Protein AF-A0A6N3D339-F1 (afdb_monomer_lite)

Secondary structure (DSSP, 8-state):
-HHHHHHHHHTT--HHHHHHHHHHHHHHHHHHHHHHHHHHHHHHHTTT----HHHHHHHHT-

Structure (mmCIF, N/CA/C/O backbone):
data_AF-A0A6N3D339-F1
#
_entry.id   AF-A0A6N3D339-F1
#
loop_
_atom_site.group_PDB
_atom_site.id
_atom_site.type_symbol
_atom_site.label_atom_id
_atom_site.label_alt_id
_atom_site.label_comp_id
_atom_site.label_asym_id
_atom_site.label_entity_id
_atom_site.label_seq_id
_atom_site.pdbx_PDB_ins_code
_atom_site.Cartn_x
_atom_site.Cartn_y
_atom_site.Cartn_z
_atom_site.occupancy
_atom_site.B_iso_or_equiv
_atom_site.auth_seq_id
_atom_site.auth_comp_id
_atom_site.auth_asym_id
_atom_site.auth_atom_id
_atom_site.pdbx_PDB_model_num
ATOM 1 N N . MET A 1 1 ? -4.397 0.175 25.094 1.00 71.62 1 MET A N 1
ATOM 2 C CA . MET A 1 1 ? -5.788 0.208 24.569 1.00 71.62 1 MET A CA 1
ATOM 3 C C . MET A 1 1 ? -6.414 1.601 24.476 1.00 71.62 1 MET A C 1
ATOM 5 O O . MET A 1 1 ? -7.251 1.775 23.603 1.00 71.62 1 MET A O 1
ATOM 9 N N . ILE A 1 2 ? -6.062 2.579 25.327 1.00 90.31 2 ILE A N 1
ATOM 10 C CA . ILE A 1 2 ? -6.667 3.932 25.289 1.00 90.31 2 ILE A CA 1
ATOM 11 C C . ILE A 1 2 ? -6.467 4.610 23.922 1.00 90.31 2 ILE A C 1
ATOM 13 O O . ILE A 1 2 ? -7.425 5.130 23.364 1.00 90.31 2 ILE A O 1
ATOM 17 N N . LEU A 1 3 ? -5.265 4.508 23.342 1.00 93.88 3 LEU A N 1
ATOM 18 C CA . LEU A 1 3 ? -4.955 5.045 22.009 1.00 93.88 3 LEU A CA 1
ATOM 19 C C . LEU A 1 3 ? -5.861 4.464 20.915 1.00 93.88 3 LEU A C 1
ATOM 21 O O . LEU A 1 3 ? -6.558 5.216 20.247 1.00 93.88 3 LEU A O 1
ATOM 25 N N . ALA A 1 4 ? -5.928 3.135 20.793 1.00 92.94 4 ALA A N 1
ATOM 26 C CA . ALA A 1 4 ? -6.765 2.472 19.790 1.00 92.94 4 ALA A CA 1
ATOM 27 C C . ALA A 1 4 ? -8.269 2.759 19.980 1.00 92.94 4 ALA A C 1
ATOM 29 O O . ALA A 1 4 ? -8.997 2.923 19.007 1.00 92.94 4 ALA A O 1
ATOM 30 N N . LYS A 1 5 ? -8.741 2.887 21.230 1.00 94.94 5 LYS A N 1
ATOM 31 C CA . LYS A 1 5 ? -10.129 3.282 21.529 1.00 94.94 5 LYS A CA 1
ATOM 32 C C . LYS A 1 5 ? -10.428 4.723 21.112 1.00 94.94 5 LYS A C 1
ATOM 34 O O . LYS A 1 5 ? -11.477 4.969 20.527 1.00 94.94 5 LYS A O 1
ATOM 39 N N . ASN A 1 6 ? -9.524 5.658 21.401 1.00 97.06 6 ASN A N 1
ATOM 40 C CA . ASN A 1 6 ? -9.672 7.056 20.997 1.00 97.06 6 ASN A CA 1
ATOM 41 C C . ASN A 1 6 ? -9.580 7.209 19.478 1.00 97.06 6 ASN A C 1
ATOM 43 O O . ASN A 1 6 ? -10.374 7.941 18.903 1.00 97.06 6 ASN A O 1
ATOM 47 N N . TYR A 1 7 ? -8.672 6.475 18.830 1.00 95.31 7 TYR A N 1
ATOM 48 C CA . TYR A 1 7 ? -8.584 6.404 17.375 1.00 95.31 7 TYR A CA 1
ATOM 49 C C . TYR A 1 7 ? -9.908 5.923 16.775 1.00 95.31 7 TYR A C 1
ATOM 51 O O . TYR A 1 7 ? -10.497 6.636 15.969 1.00 95.31 7 TYR A O 1
ATOM 59 N N . ALA A 1 8 ? -10.421 4.778 17.235 1.00 96.94 8 ALA A N 1
ATOM 60 C CA . ALA A 1 8 ? -11.681 4.224 16.752 1.00 96.94 8 ALA A CA 1
ATOM 61 C C . ALA A 1 8 ? -12.849 5.208 16.945 1.00 96.94 8 ALA A C 1
ATOM 63 O O . ALA A 1 8 ? -13.603 5.468 16.012 1.00 96.94 8 ALA A O 1
ATOM 64 N N . LYS A 1 9 ? -12.934 5.843 18.125 1.00 96.56 9 LYS A N 1
ATOM 65 C CA . LYS A 1 9 ? -13.934 6.878 18.420 1.00 96.56 9 LYS A CA 1
ATOM 66 C C . LYS A 1 9 ? -13.821 8.087 17.483 1.00 96.56 9 LYS A C 1
ATOM 68 O O . LYS A 1 9 ? -14.834 8.512 16.942 1.00 96.56 9 LYS A O 1
ATOM 73 N N . ASN A 1 10 ? -12.621 8.63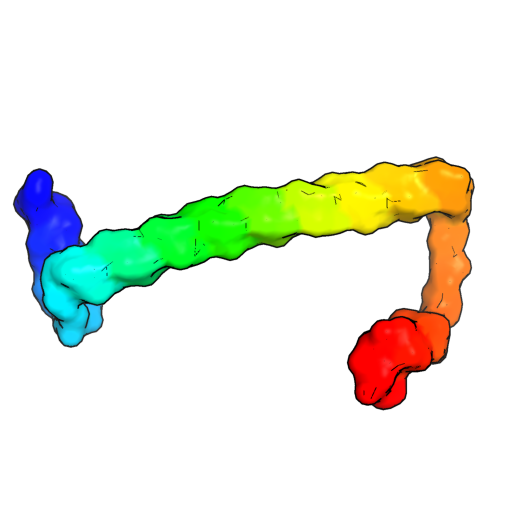4 17.291 1.00 97.44 10 ASN A N 1
ATOM 74 C CA . ASN A 1 10 ? -12.395 9.809 16.442 1.00 97.44 10 ASN A CA 1
ATOM 75 C C . ASN A 1 10 ? -12.700 9.531 14.963 1.00 97.44 10 ASN A C 1
ATOM 77 O O . ASN A 1 10 ? -13.095 10.443 14.246 1.00 97.44 10 ASN A O 1
ATOM 81 N N . HIS A 1 11 ? -12.557 8.277 14.528 1.00 95.62 11 HIS A N 1
ATOM 82 C CA . HIS A 1 11 ? -12.840 7.840 13.160 1.00 95.62 11 HIS A CA 1
ATOM 83 C C . HIS A 1 11 ? -14.233 7.212 13.005 1.00 95.62 11 HIS A C 1
ATOM 85 O O . HIS A 1 11 ? -14.556 6.712 11.936 1.00 95.62 11 HIS A O 1
ATOM 91 N N . SER A 1 12 ? -15.077 7.245 14.045 1.00 97.69 12 SER A N 1
ATOM 92 C CA . SER A 1 12 ? -16.431 6.664 14.033 1.00 97.69 12 SER A CA 1
ATOM 93 C C . SER A 1 12 ? -16.483 5.182 13.619 1.00 97.69 12 SER A C 1
ATOM 95 O O . SER A 1 12 ? -17.447 4.739 13.000 1.00 97.69 12 SER A O 1
ATOM 97 N N . ILE A 1 13 ? -15.463 4.403 13.988 1.00 97.25 13 ILE A N 1
ATOM 98 C CA . ILE A 1 13 ? -15.371 2.957 13.732 1.00 97.25 13 ILE A CA 1
ATOM 99 C C . ILE A 1 13 ? -15.306 2.170 15.044 1.00 97.25 13 ILE A C 1
ATOM 101 O O . ILE A 1 13 ? -15.055 2.726 16.117 1.00 97.25 13 ILE A O 1
ATOM 105 N N . THR A 1 14 ? -15.518 0.853 14.990 1.00 97.88 14 THR A N 1
ATOM 106 C CA . THR A 1 14 ? -15.344 0.021 16.186 1.00 97.88 14 THR A CA 1
ATOM 107 C C . THR A 1 14 ? -13.862 -0.228 16.472 1.00 97.88 14 THR A C 1
ATOM 109 O O . THR A 1 14 ? -13.005 -0.139 15.594 1.00 97.88 14 THR A O 1
ATOM 112 N N . LEU A 1 15 ? -13.537 -0.604 17.714 1.00 96.31 15 LEU A N 1
ATOM 113 C CA . LEU A 1 15 ? -12.172 -1.013 18.058 1.00 96.31 15 LEU A CA 1
ATOM 114 C C . LEU A 1 15 ? -11.713 -2.219 17.217 1.00 96.31 15 LEU A C 1
ATOM 116 O O . LEU A 1 15 ? -10.542 -2.304 16.862 1.00 96.31 15 LEU A O 1
ATOM 120 N N . LYS A 1 16 ? -12.636 -3.132 16.883 1.00 97.06 16 LYS A N 1
ATOM 121 C CA . LYS A 1 16 ? -12.371 -4.279 16.007 1.00 97.06 16 LYS A CA 1
ATOM 122 C C . LYS A 1 16 ? -11.992 -3.817 14.601 1.00 97.06 16 LYS A C 1
ATOM 124 O O . LYS A 1 16 ? -11.021 -4.331 14.058 1.00 97.06 16 LYS A O 1
ATOM 129 N N . ASP A 1 17 ? -12.721 -2.853 14.046 1.00 96.94 17 ASP A N 1
ATOM 130 C CA . ASP A 1 17 ? -12.438 -2.319 12.711 1.00 96.94 17 ASP A CA 1
ATOM 131 C C . ASP A 1 17 ? -11.093 -1.594 12.684 1.00 96.94 17 ASP A C 1
ATOM 133 O O . ASP A 1 17 ? -10.309 -1.813 11.771 1.00 96.94 17 ASP A O 1
ATOM 137 N N . ALA A 1 18 ? -10.770 -0.825 13.729 1.00 96.12 18 ALA A N 1
ATOM 138 C CA . ALA A 1 18 ? -9.468 -0.170 13.844 1.00 96.12 18 ALA A CA 1
ATOM 139 C C . ALA A 1 18 ? -8.307 -1.180 13.812 1.00 96.12 18 ALA A C 1
ATOM 141 O O . ALA A 1 18 ? -7.332 -0.975 13.096 1.00 96.12 18 ALA A O 1
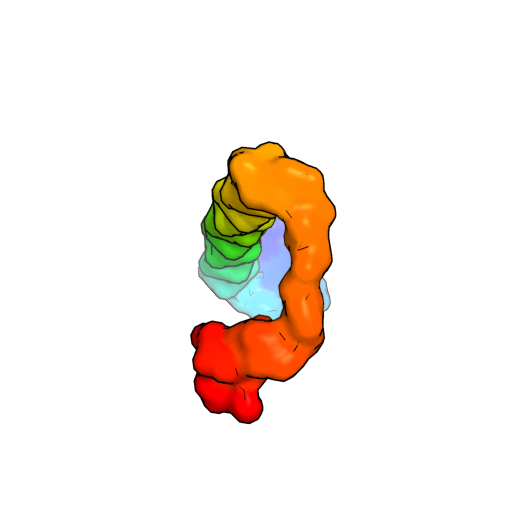ATOM 142 N N . PHE A 1 19 ? -8.419 -2.295 14.545 1.00 96.38 19 PHE A N 1
ATOM 143 C CA . PHE A 1 19 ? -7.405 -3.355 14.504 1.00 96.38 19 PHE A CA 1
ATOM 144 C C . PHE A 1 19 ? -7.383 -4.110 13.177 1.00 96.38 19 PHE A C 1
ATOM 146 O O . PHE A 1 19 ? -6.307 -4.455 12.701 1.00 96.38 19 PHE A O 1
ATOM 153 N N . LYS A 1 20 ? -8.553 -4.376 12.585 1.00 97.62 20 LYS A N 1
ATOM 154 C CA . LYS A 1 20 ? -8.655 -5.050 11.290 1.00 97.62 20 LYS A CA 1
ATOM 155 C C . LYS A 1 20 ? -7.963 -4.222 10.207 1.00 97.62 20 LYS A C 1
ATOM 157 O O . LYS A 1 20 ? -7.130 -4.761 9.493 1.00 97.62 20 LYS A O 1
ATOM 162 N N . ASN A 1 21 ? -8.271 -2.931 10.134 1.00 96.12 21 ASN A N 1
ATOM 163 C CA . ASN A 1 21 ? -7.697 -2.024 9.145 1.00 96.12 21 ASN A CA 1
ATOM 164 C C . ASN A 1 21 ? -6.185 -1.903 9.331 1.00 96.12 21 ASN A C 1
ATOM 166 O O . ASN A 1 21 ? -5.458 -2.151 8.383 1.00 96.12 21 ASN A O 1
ATOM 170 N N . ALA A 1 22 ? -5.715 -1.653 10.558 1.00 96.50 22 ALA A N 1
ATOM 171 C CA . ALA A 1 22 ? -4.280 -1.554 10.831 1.00 96.50 22 ALA A CA 1
ATOM 172 C C . ALA A 1 22 ? -3.513 -2.849 10.499 1.00 96.50 22 ALA A C 1
ATOM 174 O O . ALA A 1 22 ? -2.349 -2.804 10.112 1.00 96.50 22 ALA A O 1
ATOM 175 N N . LEU A 1 23 ? -4.148 -4.015 10.667 1.00 97.94 23 LEU A N 1
ATOM 176 C CA . LEU A 1 23 ? -3.550 -5.291 10.280 1.00 97.94 23 LEU A CA 1
ATOM 177 C C . LEU A 1 23 ? -3.457 -5.434 8.758 1.00 97.94 23 LEU A C 1
ATOM 179 O O . LEU A 1 23 ? -2.411 -5.847 8.272 1.00 97.94 23 LEU A O 1
ATOM 183 N N . PHE A 1 24 ? -4.528 -5.125 8.023 1.00 98.19 24 PHE A N 1
ATOM 184 C CA . PHE A 1 24 ? -4.512 -5.220 6.562 1.00 98.19 24 PHE A CA 1
ATOM 185 C C . PHE A 1 24 ? -3.572 -4.197 5.930 1.00 98.19 24 PHE A C 1
ATOM 187 O O . PHE A 1 24 ? -2.803 -4.590 5.069 1.00 98.19 24 PHE A O 1
ATOM 194 N N . GLU A 1 25 ? -3.541 -2.962 6.429 1.00 98.12 25 GLU A N 1
ATOM 195 C CA . GLU A 1 25 ? -2.601 -1.923 5.987 1.00 98.12 25 GLU A CA 1
ATOM 196 C C . GLU A 1 25 ? -1.148 -2.395 6.136 1.00 98.12 25 GLU A C 1
ATOM 198 O O . GLU A 1 25 ? -0.378 -2.356 5.187 1.00 98.12 25 GLU A O 1
ATOM 203 N N . LYS A 1 26 ? -0.791 -2.989 7.283 1.00 98.19 26 LYS A N 1
ATOM 204 C CA . LYS A 1 26 ? 0.553 -3.554 7.482 1.00 98.19 26 LYS A CA 1
ATOM 205 C C . LYS A 1 26 ? 0.863 -4.725 6.541 1.00 98.19 26 LYS A C 1
ATOM 207 O O . LYS A 1 26 ? 2.014 -4.905 6.154 1.00 98.19 26 LYS A O 1
ATOM 212 N N . ILE A 1 27 ? -0.132 -5.555 6.225 1.00 98.25 27 ILE A N 1
ATOM 213 C CA . ILE A 1 27 ? 0.033 -6.665 5.274 1.00 98.25 27 ILE A CA 1
ATOM 214 C C . ILE A 1 27 ? 0.223 -6.123 3.852 1.00 98.25 27 ILE A C 1
ATOM 216 O O . ILE A 1 27 ? 1.080 -6.629 3.133 1.00 98.25 27 ILE A O 1
ATOM 220 N N . GLU A 1 28 ? -0.556 -5.115 3.460 1.00 98.44 28 GLU A N 1
ATOM 221 C CA . GLU A 1 28 ? -0.444 -4.428 2.170 1.00 98.44 28 GLU A CA 1
ATOM 222 C C . GLU A 1 28 ? 0.929 -3.763 2.032 1.00 98.44 28 GLU A C 1
ATOM 224 O O . GLU A 1 28 ? 1.626 -4.053 1.067 1.00 98.44 28 GLU A O 1
ATOM 229 N N . ASP A 1 29 ? 1.389 -3.015 3.040 1.00 98.44 29 ASP A N 1
ATOM 230 C CA . ASP A 1 29 ? 2.717 -2.386 3.051 1.00 98.44 29 ASP A CA 1
ATOM 231 C C . ASP A 1 29 ? 3.851 -3.408 2.841 1.00 98.44 29 ASP A C 1
ATOM 233 O O . ASP A 1 29 ? 4.773 -3.189 2.051 1.00 98.44 29 ASP A O 1
ATOM 237 N N . GLU A 1 30 ? 3.801 -4.545 3.548 1.00 98.44 30 GLU A N 1
ATOM 238 C CA . GLU A 1 30 ? 4.800 -5.613 3.414 1.00 98.44 30 GLU A CA 1
ATOM 239 C C . GLU A 1 30 ? 4.747 -6.268 2.027 1.00 98.44 30 GLU A C 1
ATOM 241 O O . GLU A 1 30 ? 5.789 -6.544 1.423 1.00 98.44 30 GLU A O 1
ATOM 246 N N . TYR A 1 31 ? 3.543 -6.512 1.510 1.00 98.06 31 TYR A N 1
ATOM 247 C CA . TYR A 1 31 ? 3.344 -7.103 0.192 1.00 98.06 31 TYR A CA 1
ATOM 248 C C . TYR A 1 31 ? 3.816 -6.172 -0.933 1.00 98.06 31 TYR A C 1
ATOM 250 O O . TYR A 1 31 ? 4.515 -6.618 -1.850 1.00 98.06 31 TYR A O 1
ATOM 258 N N . ASP A 1 32 ? 3.480 -4.887 -0.848 1.00 98.12 32 ASP A N 1
ATOM 259 C CA . ASP A 1 32 ? 3.855 -3.862 -1.818 1.00 98.12 32 ASP A CA 1
ATOM 260 C C . ASP A 1 32 ? 5.370 -3.657 -1.836 1.00 98.12 32 ASP A C 1
ATOM 262 O O . ASP A 1 32 ? 5.970 -3.630 -2.913 1.00 98.12 32 ASP A O 1
ATOM 266 N N . ALA A 1 33 ? 6.016 -3.612 -0.665 1.00 98.12 33 ALA A N 1
ATOM 267 C CA . ALA A 1 33 ? 7.469 -3.505 -0.567 1.00 98.12 33 ALA A CA 1
ATOM 268 C C . ALA A 1 33 ? 8.180 -4.683 -1.253 1.00 98.12 33 ALA A C 1
ATOM 270 O O . ALA A 1 33 ? 9.071 -4.473 -2.077 1.00 98.12 33 ALA A O 1
ATOM 271 N N . ILE A 1 34 ? 7.747 -5.919 -0.974 1.00 98.31 34 ILE A N 1
ATOM 272 C CA . ILE A 1 34 ? 8.314 -7.130 -1.590 1.00 98.31 34 ILE A CA 1
ATOM 273 C C . ILE A 1 34 ? 8.073 -7.143 -3.104 1.00 98.31 34 ILE A C 1
ATOM 275 O O . ILE A 1 34 ? 8.937 -7.559 -3.877 1.00 98.31 34 ILE A O 1
ATOM 279 N N . THR A 1 35 ? 6.889 -6.722 -3.546 1.00 97.50 35 THR A N 1
ATOM 280 C CA . THR A 1 35 ? 6.535 -6.686 -4.970 1.00 97.50 35 THR A CA 1
ATOM 281 C C . THR A 1 35 ? 7.375 -5.652 -5.717 1.00 97.50 35 THR A C 1
ATOM 283 O O . THR A 1 35 ? 7.918 -5.957 -6.780 1.00 97.50 35 THR A O 1
ATOM 286 N N . ALA A 1 36 ? 7.546 -4.461 -5.141 1.00 96.75 36 ALA A N 1
ATOM 287 C CA . ALA A 1 36 ? 8.387 -3.409 -5.696 1.00 96.75 36 ALA A CA 1
ATOM 288 C C . ALA A 1 36 ? 9.865 -3.823 -5.757 1.00 96.75 36 ALA A C 1
ATOM 290 O O . ALA A 1 36 ? 10.519 -3.586 -6.772 1.00 96.75 36 ALA A O 1
ATOM 291 N N . GLU A 1 37 ? 10.382 -4.480 -4.714 1.00 98.19 37 GLU A N 1
ATOM 292 C CA . GLU A 1 37 ? 11.757 -4.992 -4.688 1.00 98.19 37 GLU A CA 1
ATOM 293 C C . GLU A 1 37 ? 11.996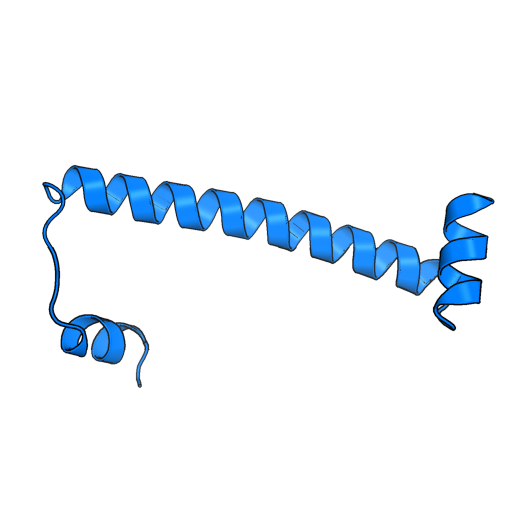 -6.004 -5.814 1.00 98.19 37 GLU A C 1
ATOM 295 O O . GLU A 1 37 ? 12.939 -5.84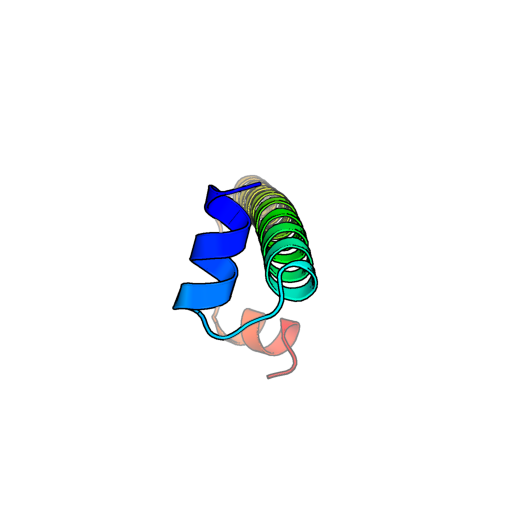7 -6.587 1.00 98.19 37 GLU A O 1
ATOM 300 N N . LYS A 1 38 ? 11.091 -6.975 -5.992 1.00 96.62 38 LYS A N 1
ATOM 301 C CA . LYS A 1 38 ? 11.174 -7.952 -7.092 1.00 96.62 38 LYS A CA 1
ATOM 302 C C . LYS A 1 38 ? 11.137 -7.289 -8.466 1.00 96.62 38 LYS A C 1
ATOM 304 O O . LYS A 1 38 ? 11.971 -7.592 -9.314 1.00 96.62 38 LYS A O 1
ATOM 309 N N . ALA A 1 39 ? 10.199 -6.366 -8.679 1.00 92.94 39 ALA A N 1
ATOM 310 C CA . ALA A 1 39 ? 10.096 -5.640 -9.942 1.00 92.94 39 ALA A CA 1
ATOM 311 C C . ALA A 1 39 ? 11.377 -4.843 -10.242 1.00 92.94 39 ALA A C 1
ATOM 313 O O . ALA A 1 39 ? 11.843 -4.803 -11.382 1.00 92.94 39 ALA A O 1
ATOM 314 N N . TYR A 1 40 ? 11.980 -4.243 -9.214 1.00 94.75 40 TYR A N 1
ATOM 315 C CA . TYR A 1 40 ? 13.240 -3.526 -9.346 1.00 94.75 40 TYR A CA 1
ATOM 316 C C . TYR A 1 40 ? 14.422 -4.461 -9.637 1.00 94.75 40 TYR A C 1
ATOM 318 O O . TYR A 1 40 ? 15.237 -4.155 -10.508 1.00 94.75 40 TYR A O 1
ATOM 326 N N . GLU A 1 41 ? 14.514 -5.613 -8.969 1.00 96.50 41 GLU A N 1
ATOM 327 C CA . GLU A 1 41 ? 15.532 -6.624 -9.272 1.00 96.50 41 GLU A CA 1
ATOM 328 C C . GLU A 1 41 ? 15.452 -7.110 -10.721 1.00 96.50 41 GLU A C 1
ATOM 330 O O . GLU A 1 41 ? 16.483 -7.250 -11.378 1.00 96.50 41 GLU A O 1
ATOM 335 N N . ASP A 1 42 ? 14.248 -7.356 -11.231 1.00 92.94 42 ASP A N 1
ATOM 336 C CA . ASP A 1 42 ? 14.050 -7.816 -12.604 1.00 92.94 42 ASP A CA 1
ATOM 337 C C . ASP A 1 42 ? 14.414 -6.728 -13.622 1.00 92.94 42 ASP A C 1
ATOM 339 O O . ASP A 1 42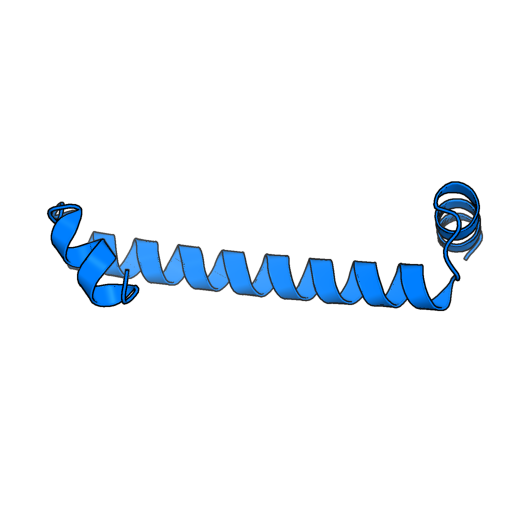 ? 15.086 -7.016 -14.612 1.00 92.94 42 ASP A O 1
ATOM 343 N N . TYR A 1 43 ? 14.100 -5.463 -13.328 1.00 92.19 43 TYR A N 1
ATOM 344 C CA . TYR A 1 43 ? 14.580 -4.321 -14.110 1.00 92.19 43 TYR A CA 1
ATOM 345 C C . TYR A 1 43 ? 16.115 -4.223 -14.135 1.00 92.19 43 TYR A C 1
ATOM 347 O O . TYR A 1 43 ? 16.705 -3.935 -15.177 1.00 92.19 43 TYR A O 1
ATOM 355 N N . LEU A 1 44 ? 16.787 -4.481 -13.007 1.00 95.31 44 LEU A N 1
ATOM 356 C CA . LEU A 1 44 ? 18.251 -4.500 -12.948 1.00 95.31 44 LEU A CA 1
ATOM 357 C C . LEU A 1 44 ? 18.858 -5.674 -13.731 1.00 95.31 44 LEU A C 1
ATOM 359 O O . LEU A 1 44 ? 19.915 -5.500 -14.339 1.00 95.31 44 LEU A O 1
ATOM 363 N N . LYS A 1 45 ? 18.213 -6.849 -13.718 1.00 95.00 45 LYS A N 1
ATOM 364 C CA . LYS A 1 45 ? 18.635 -8.032 -14.490 1.00 95.00 45 LYS A CA 1
ATOM 365 C C . LYS A 1 45 ? 18.462 -7.829 -15.997 1.00 95.00 45 LYS A C 1
ATOM 367 O O . LYS A 1 45 ? 19.274 -8.342 -16.757 1.00 95.00 45 LYS A O 1
ATOM 372 N N . ASP A 1 46 ? 17.461 -7.057 -16.415 1.00 92.25 46 ASP A N 1
ATOM 373 C CA . ASP A 1 46 ? 17.206 -6.677 -17.813 1.00 92.25 46 ASP A CA 1
ATOM 374 C C . ASP A 1 46 ? 18.024 -5.446 -18.254 1.00 92.25 46 ASP A C 1
ATOM 376 O O . ASP A 1 46 ? 17.559 -4.620 -19.029 1.00 92.25 46 ASP A O 1
ATOM 380 N N . GLU A 1 47 ? 19.226 -5.253 -17.699 1.00 93.62 47 GLU A N 1
ATOM 381 C CA . GLU A 1 47 ? 20.137 -4.140 -18.027 1.00 93.62 47 GLU A CA 1
ATOM 382 C C . GLU A 1 47 ? 19.506 -2.736 -17.954 1.00 93.62 47 GLU A C 1
ATOM 384 O O . GLU A 1 47 ? 20.009 -1.788 -18.558 1.00 93.62 47 GLU A O 1
ATOM 389 N N . LYS A 1 48 ? 18.435 -2.569 -17.167 1.00 90.12 48 LYS A N 1
ATOM 390 C CA . LYS A 1 48 ? 17.667 -1.320 -17.059 1.00 90.12 48 LYS A CA 1
ATOM 391 C C . LYS A 1 48 ? 17.003 -0.902 -18.375 1.00 90.12 48 LYS A C 1
ATOM 393 O O . LYS A 1 48 ? 16.804 0.290 -18.627 1.00 90.12 48 LYS A O 1
ATOM 398 N N . ASN A 1 49 ? 16.661 -1.871 -19.219 1.00 89.69 49 ASN A N 1
ATOM 399 C CA . ASN A 1 49 ? 15.978 -1.615 -20.474 1.00 89.69 49 ASN A CA 1
ATOM 400 C C . ASN A 1 49 ? 14.582 -1.037 -20.227 1.00 89.69 49 ASN A C 1
ATOM 402 O O . ASN A 1 49 ? 13.821 -1.483 -19.368 1.00 89.69 49 ASN A O 1
ATOM 406 N N . SER A 1 50 ? 14.243 -0.013 -21.007 1.00 87.44 50 SER A N 1
ATOM 407 C CA . SER A 1 50 ? 12.884 0.525 -21.032 1.00 87.44 50 SER A CA 1
ATOM 408 C C . SER A 1 50 ? 12.038 -0.246 -22.036 1.00 87.44 50 SER A C 1
ATOM 410 O O . SER A 1 50 ? 12.527 -0.643 -23.095 1.00 87.44 50 SER A O 1
ATOM 412 N N . LYS A 1 51 ? 10.759 -0.425 -21.710 1.00 87.56 51 LYS A N 1
ATOM 413 C CA . LYS A 1 51 ? 9.768 -1.043 -22.591 1.00 87.56 51 LYS A CA 1
ATOM 414 C C . LYS A 1 51 ? 8.742 -0.001 -23.028 1.00 87.56 51 LYS A C 1
ATOM 416 O O . LYS A 1 51 ? 8.412 0.893 -22.242 1.00 87.56 51 LYS A O 1
ATOM 421 N N . PRO A 1 52 ? 8.227 -0.075 -24.265 1.00 94.62 52 PRO A N 1
ATOM 422 C CA . PRO A 1 52 ? 7.106 0.754 -24.681 1.00 94.62 52 PRO A CA 1
ATOM 423 C C . PRO A 1 52 ? 5.902 0.566 -23.751 1.00 94.62 52 PRO A C 1
ATOM 425 O O . PRO A 1 52 ? 5.591 -0.554 -23.351 1.00 94.62 52 PRO A O 1
ATOM 428 N N . ILE A 1 53 ? 5.162 1.643 -23.475 1.00 94.19 53 ILE A N 1
ATOM 429 C CA . ILE A 1 53 ? 3.953 1.592 -22.629 1.00 94.19 53 ILE A CA 1
ATOM 430 C C . ILE A 1 53 ? 2.893 0.602 -23.152 1.00 94.19 53 ILE A C 1
ATOM 432 O O . ILE A 1 53 ? 2.117 0.056 -22.376 1.00 94.19 53 ILE A O 1
ATOM 436 N N . SER A 1 54 ? 2.899 0.312 -24.458 1.00 96.38 54 SER A N 1
ATOM 437 C CA . SER A 1 54 ? 2.025 -0.691 -25.073 1.00 96.38 54 SER A CA 1
ATOM 438 C C . SER A 1 54 ? 2.265 -2.111 -24.558 1.00 96.38 54 SER A C 1
ATOM 440 O O . SER A 1 54 ? 1.334 -2.910 -24.554 1.00 96.38 54 SER A O 1
ATOM 442 N N . GLU A 1 55 ? 3.492 -2.444 -24.142 1.00 93.44 55 GLU A N 1
ATOM 443 C CA . GLU A 1 55 ? 3.784 -3.747 -23.533 1.00 93.44 55 GLU A CA 1
ATOM 444 C C . GLU A 1 55 ? 3.151 -3.848 -22.144 1.00 93.44 55 GLU A C 1
ATOM 446 O O . GLU A 1 55 ? 2.515 -4.851 -21.844 1.00 93.44 55 GLU A O 1
ATOM 451 N N . LEU A 1 56 ? 3.206 -2.770 -21.351 1.00 91.00 56 LEU A N 1
ATOM 452 C CA . LEU A 1 56 ? 2.542 -2.717 -20.047 1.00 91.00 56 LEU A CA 1
ATOM 453 C C . LEU A 1 56 ? 1.025 -2.906 -20.170 1.00 91.00 56 LEU A C 1
ATOM 455 O O . LEU A 1 56 ? 0.443 -3.663 -19.404 1.00 91.00 56 LEU A O 1
ATOM 459 N N . TRP A 1 57 ? 0.369 -2.233 -21.119 1.00 96.44 57 TRP A N 1
ATOM 460 C CA . TRP A 1 57 ? -1.081 -2.385 -21.305 1.00 96.44 57 TRP A CA 1
ATOM 461 C C . TRP A 1 57 ? -1.469 -3.810 -21.686 1.00 96.44 57 TRP A C 1
ATOM 463 O O . TRP A 1 57 ? -2.425 -4.350 -21.138 1.00 96.44 57 TRP A O 1
ATOM 473 N N . LYS A 1 58 ? -0.675 -4.449 -22.552 1.00 95.50 58 LYS A N 1
ATOM 474 C CA . LYS A 1 58 ? -0.864 -5.855 -22.907 1.00 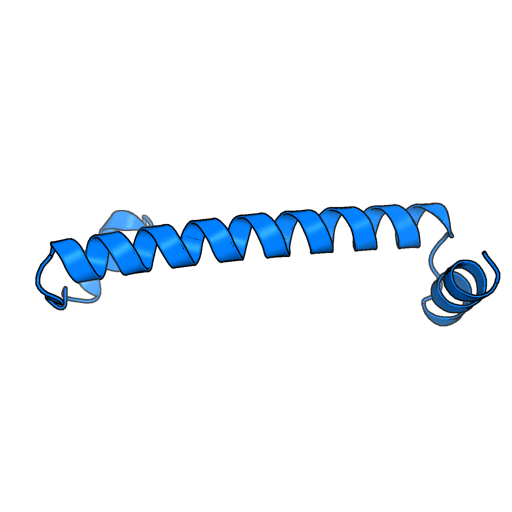95.50 58 LYS A CA 1
ATOM 475 C C . LYS A 1 58 ? -0.726 -6.776 -21.689 1.00 95.50 58 LYS A C 1
ATOM 477 O O . LYS A 1 58 ? -1.516 -7.704 -21.558 1.00 95.50 58 LYS A O 1
ATOM 482 N N . ASP A 1 59 ? 0.249 -6.523 -20.817 1.00 90.88 59 ASP A N 1
ATOM 483 C CA . ASP A 1 59 ? 0.464 -7.314 -19.597 1.00 90.88 59 ASP A CA 1
ATOM 484 C C . ASP A 1 59 ? -0.649 -7.100 -18.552 1.00 90.88 59 ASP A C 1
ATOM 486 O O . ASP A 1 59 ? -0.950 -8.010 -17.779 1.00 90.88 59 ASP A O 1
ATOM 490 N N . LEU A 1 60 ? -1.272 -5.915 -18.534 1.00 93.19 60 LEU A N 1
ATOM 491 C CA . LEU A 1 60 ? -2.361 -5.548 -17.620 1.00 93.19 60 LEU A CA 1
ATOM 492 C C . LEU A 1 60 ? -3.771 -5.857 -18.151 1.00 93.19 60 LEU A C 1
ATOM 494 O O . LEU A 1 60 ? -4.734 -5.628 -17.422 1.00 93.19 60 LEU A O 1
ATOM 498 N N . ASP A 1 61 ? -3.896 -6.363 -19.381 1.00 94.50 61 ASP A N 1
ATOM 499 C CA . ASP A 1 61 ? -5.180 -6.586 -20.068 1.00 94.50 61 ASP A CA 1
ATOM 500 C C . ASP A 1 61 ? -6.043 -5.302 -20.151 1.00 94.50 61 ASP A C 1
ATOM 502 O O . ASP A 1 61 ? -7.239 -5.305 -19.846 1.00 94.50 61 ASP A O 1
ATOM 506 N N . LEU A 1 62 ? -5.401 -4.179 -20.522 1.00 89.56 62 LEU A N 1
ATOM 507 C CA . LEU A 1 62 ? -5.990 -2.833 -20.657 1.00 89.56 62 LEU A CA 1
ATOM 508 C C . LEU A 1 62 ? -6.070 -2.337 -22.108 1.00 89.56 62 LEU A C 1
ATOM 510 O O . LEU A 1 62 ? -5.173 -2.670 -22.918 1.00 89.56 62 LEU A O 1
#

Organism: Finegoldia magna (NCBI:txid1260)

InterPro domains:
  IPR046257 Protein of unknown function DUF6290 [PF19807] (3-60)

pLDDT: mean 94.94, std 4.11, range [71.62, 98.44]

Sequence (62 aa):
MILAKNYAKNHSITLKDAFKNALFEKIEDEYDAITAEKAYEDYLKDEKNSKPISELWKDLDL

Foldseek 3Di:
DVVLCVVCVVVVHDSVVSVVVVVVVVVCVVVVVVVVVVVVVVCVVVVVDDDPVVVVCVVVVD

Radius of gyration: 19.29 Å; chains: 1; bounding box: 37×18×50 Å